Protein AF-A0A1Y1JZQ1-F1 (afdb_monomer)

Mean predicted aligned error: 7.23 Å

Secondary structure (DSSP, 8-state):
-HHHHHHH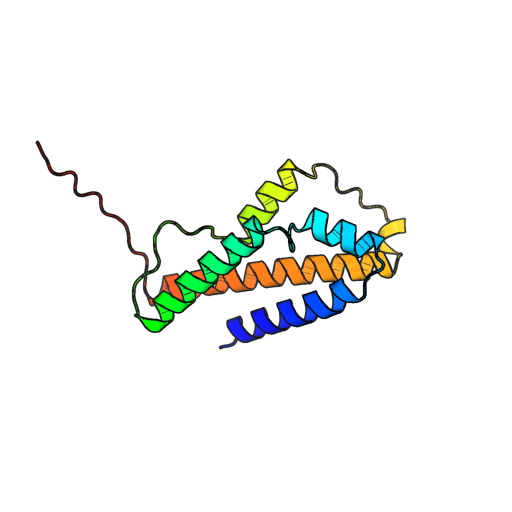HHHHHHHHHHHTS-HHHHHHHHHHH-TT-HHHHHHHHHHHHHHHHHHHH-PPEES--S--HHHHHHHHHHHH-S-----HHHHH-HHHHHHHHHHHHHHHHHHHHHHHHHHHHHHH-EE---------

Nearest PDB structures (foldseek):
  5i4e-assembly1_A  TM=2.694E-01  e=3.795E+00  Homo sapiens
  5jdn-assembly1_A  TM=2.568E-01  e=7.529E+00  Methanocaldococcus jannaschii DSM 2661

Foldseek 3Di:
DVLVVQLVVLVVLLCVLLVPFDPVLVVVLCVQQVPVPPVLVVLLVQLVVQLVVCVVPLAAGEPDHSPLSLVVSVVVNCVPPVDPPDDPVLCPDPSSVSSVSSVVSSSSNSVSSRVSSVVSCVRSNYDDPPPPPPDD

Structure (mmCIF, N/CA/C/O backbone):
data_AF-A0A1Y1JZQ1-F1
#
_entry.id   AF-A0A1Y1JZQ1-F1
#
loop_
_atom_site.group_PDB
_atom_site.id
_atom_site.type_symbol
_atom_site.label_atom_id
_atom_site.label_alt_id
_atom_site.label_comp_id
_atom_site.label_asym_id
_atom_site.label_entity_id
_atom_site.label_seq_id
_atom_site.pdbx_PDB_ins_code
_atom_site.Cartn_x
_atom_site.Cartn_y
_atom_site.Cartn_z
_atom_site.occupancy
_atom_site.B_iso_or_equiv
_atom_site.auth_seq_id
_atom_site.auth_comp_id
_atom_site.auth_asym_id
_atom_site.auth_atom_id
_atom_site.pdbx_PDB_model_num
ATOM 1 N N . GLN A 1 1 ? -2.228 -10.388 14.751 1.00 60.91 1 GLN A N 1
ATOM 2 C CA . GLN A 1 1 ? -0.826 -10.789 14.476 1.00 60.91 1 GLN A CA 1
ATOM 3 C C . GLN A 1 1 ? -0.567 -11.111 12.999 1.00 60.91 1 GLN A C 1
ATOM 5 O O . GLN A 1 1 ? 0.361 -10.539 12.444 1.00 60.91 1 GLN A O 1
ATOM 10 N N . LYS A 1 2 ? -1.382 -11.954 12.335 1.00 82.50 2 LYS A N 1
ATOM 11 C CA . LYS A 1 2 ? -1.181 -12.333 10.916 1.00 82.50 2 LYS A CA 1
ATOM 12 C C . LYS A 1 2 ? -1.133 -11.143 9.934 1.00 82.50 2 LYS A C 1
ATOM 14 O O . LYS A 1 2 ? -0.283 -11.142 9.055 1.00 82.50 2 LYS A O 1
ATOM 19 N N . LEU A 1 3 ? -1.975 -10.120 10.120 1.00 82.38 3 LEU A N 1
ATOM 20 C CA . LEU A 1 3 ? -2.018 -8.938 9.238 1.00 82.38 3 LEU A CA 1
ATOM 21 C C . LEU A 1 3 ? -0.771 -8.051 9.349 1.00 82.38 3 LEU A C 1
ATOM 23 O O . LEU A 1 3 ? -0.198 -7.685 8.332 1.00 82.38 3 LEU A O 1
ATOM 27 N N . CYS A 1 4 ? -0.289 -7.770 10.564 1.00 83.75 4 CYS A N 1
ATOM 28 C CA . CYS A 1 4 ? 0.951 -7.011 10.762 1.00 83.75 4 CYS A CA 1
ATOM 29 C C . CYS A 1 4 ? 2.160 -7.726 10.144 1.00 83.75 4 CYS A C 1
ATOM 31 O O . CYS A 1 4 ? 3.008 -7.086 9.532 1.00 83.75 4 CYS A O 1
ATOM 33 N N . LEU A 1 5 ? 2.222 -9.057 10.267 1.00 87.81 5 LEU A N 1
ATOM 34 C CA . LEU A 1 5 ? 3.271 -9.848 9.628 1.00 87.81 5 LEU A CA 1
ATOM 35 C C . LEU A 1 5 ? 3.173 -9.772 8.098 1.00 87.81 5 LEU A C 1
ATOM 37 O O . LEU A 1 5 ? 4.182 -9.536 7.444 1.00 87.81 5 LEU A O 1
ATOM 41 N N . ALA A 1 6 ? 1.970 -9.915 7.536 1.00 85.69 6 ALA A N 1
ATOM 42 C CA . ALA A 1 6 ? 1.745 -9.806 6.095 1.00 85.69 6 ALA A CA 1
ATOM 43 C C . ALA A 1 6 ? 2.094 -8.410 5.550 1.00 85.69 6 ALA A C 1
ATOM 45 O O . ALA A 1 6 ? 2.681 -8.297 4.473 1.00 85.69 6 ALA A O 1
ATOM 46 N N . MET A 1 7 ? 1.778 -7.355 6.304 1.00 88.62 7 MET A N 1
ATOM 47 C CA . MET A 1 7 ? 2.153 -5.977 5.993 1.00 88.62 7 MET A CA 1
ATOM 48 C C . MET A 1 7 ? 3.678 -5.818 5.971 1.00 88.62 7 MET 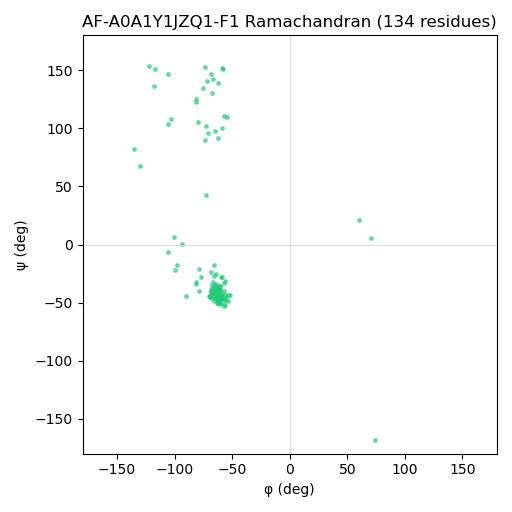A C 1
ATOM 50 O O . MET A 1 7 ? 4.225 -5.349 4.975 1.00 88.62 7 MET A O 1
ATOM 54 N N . ASN A 1 8 ? 4.368 -6.283 7.017 1.00 90.06 8 ASN A N 1
ATOM 55 C CA . ASN A 1 8 ? 5.827 -6.204 7.111 1.00 90.06 8 ASN A CA 1
ATOM 56 C C . ASN A 1 8 ? 6.518 -7.000 5.996 1.00 90.06 8 ASN A C 1
ATOM 58 O O . ASN A 1 8 ? 7.429 -6.483 5.363 1.00 90.06 8 ASN A O 1
ATOM 62 N N . GLN A 1 9 ? 6.048 -8.214 5.699 1.00 90.31 9 GLN A N 1
ATOM 63 C CA . GLN A 1 9 ? 6.568 -9.030 4.596 1.00 90.31 9 GLN A CA 1
ATOM 64 C C . GLN A 1 9 ? 6.337 -8.372 3.231 1.00 90.31 9 GLN A C 1
ATOM 66 O O . GLN A 1 9 ? 7.177 -8.469 2.338 1.00 90.31 9 GLN A O 1
ATOM 71 N N . SER A 1 10 ? 5.197 -7.698 3.052 1.00 88.62 10 SER A N 1
ATOM 72 C CA . SER A 1 10 ? 4.903 -6.975 1.810 1.00 88.62 10 SER A CA 1
ATOM 73 C C . SER A 1 10 ? 5.812 -5.757 1.649 1.00 88.62 10 SER A C 1
ATOM 75 O O . SER A 1 10 ? 6.291 -5.518 0.545 1.00 88.62 10 SER A O 1
ATOM 77 N N . LEU A 1 11 ? 6.102 -5.035 2.738 1.00 88.19 11 LEU A N 1
ATOM 78 C CA . LEU A 1 11 ? 7.070 -3.934 2.750 1.00 88.19 11 LEU A CA 1
ATOM 79 C C . LEU A 1 11 ? 8.500 -4.408 2.500 1.00 88.19 11 LEU A C 1
ATOM 81 O O . LEU A 1 11 ? 9.198 -3.813 1.689 1.00 88.19 11 LEU A O 1
ATOM 85 N N . GLU A 1 12 ? 8.934 -5.479 3.162 1.00 92.44 12 GLU A N 1
ATOM 86 C CA . GLU A 1 12 ? 10.261 -6.067 2.962 1.00 92.44 12 GLU A CA 1
ATOM 87 C C . GLU A 1 12 ? 10.462 -6.455 1.496 1.00 92.44 12 GLU A C 1
ATOM 89 O O . GLU A 1 12 ? 11.393 -5.983 0.844 1.00 92.44 12 GLU A O 1
ATOM 94 N N . ARG A 1 13 ? 9.521 -7.230 0.942 1.00 90.81 13 ARG A N 1
ATOM 95 C CA . ARG A 1 13 ? 9.546 -7.622 -0.469 1.00 90.81 13 ARG A CA 1
ATOM 96 C C . ARG A 1 13 ? 9.498 -6.416 -1.401 1.00 90.81 13 ARG A C 1
ATOM 98 O O . ARG A 1 13 ? 10.142 -6.428 -2.447 1.00 90.81 13 ARG A O 1
ATOM 105 N N . LEU A 1 14 ? 8.721 -5.392 -1.056 1.00 90.75 14 LEU A N 1
ATOM 106 C CA . LEU A 1 14 ? 8.665 -4.164 -1.833 1.00 90.75 14 LEU A CA 1
ATOM 107 C C . LEU A 1 14 ? 10.035 -3.480 -1.874 1.00 90.75 14 LEU A C 1
ATOM 109 O O . LEU A 1 14 ? 10.495 -3.143 -2.962 1.00 90.75 14 LEU A O 1
ATOM 113 N N . MET A 1 15 ? 10.685 -3.293 -0.726 1.00 89.50 15 MET A N 1
ATOM 114 C CA . MET A 1 15 ? 11.999 -2.647 -0.639 1.00 89.50 15 MET A CA 1
ATOM 115 C C . MET A 1 15 ? 13.068 -3.434 -1.404 1.00 89.50 15 MET A C 1
ATOM 117 O O . MET A 1 15 ? 13.807 -2.846 -2.191 1.00 89.50 15 MET A O 1
ATOM 121 N N . ASP A 1 16 ? 13.096 -4.757 -1.242 1.00 92.00 16 ASP A N 1
ATOM 122 C CA . ASP A 1 16 ? 14.051 -5.638 -1.921 1.00 92.00 16 ASP A CA 1
ATOM 123 C C . ASP A 1 16 ? 13.880 -5.610 -3.450 1.00 92.00 16 ASP A C 1
ATOM 125 O O . ASP A 1 16 ? 14.819 -5.353 -4.215 1.00 92.00 16 ASP A O 1
ATOM 129 N N . VAL A 1 17 ? 12.646 -5.794 -3.929 1.00 90.19 17 VAL A N 1
ATOM 130 C CA . VAL A 1 17 ? 12.380 -5.834 -5.370 1.00 90.19 17 VAL A CA 1
ATOM 131 C C . VAL A 1 17 ? 12.547 -4.451 -5.994 1.00 90.19 17 VAL A C 1
ATOM 133 O O . VAL A 1 17 ? 13.177 -4.358 -7.040 1.00 90.19 17 VAL A O 1
ATOM 136 N N . SER A 1 18 ? 12.028 -3.382 -5.381 1.00 89.06 18 SER A N 1
ATOM 137 C CA . SER A 1 18 ? 12.127 -2.024 -5.941 1.00 89.06 18 SER A CA 1
ATOM 138 C C . SER A 1 18 ? 13.563 -1.494 -5.958 1.00 89.06 18 SER A C 1
ATOM 140 O O . SER A 1 18 ? 13.979 -0.934 -6.971 1.00 89.06 18 SER A O 1
ATOM 142 N N . GLY A 1 19 ? 14.349 -1.731 -4.903 1.00 90.25 19 GLY A N 1
ATOM 143 C CA . GLY A 1 19 ? 15.745 -1.290 -4.822 1.00 90.25 19 GLY A CA 1
ATOM 144 C C . GLY A 1 19 ? 16.676 -2.012 -5.799 1.00 90.25 19 GLY A C 1
ATOM 145 O O . GLY A 1 19 ? 17.705 -1.470 -6.196 1.00 90.25 19 GLY A O 1
ATOM 146 N N . SER A 1 20 ? 16.299 -3.214 -6.235 1.00 91.50 20 SER A N 1
ATOM 147 C CA . SER A 1 20 ? 17.082 -4.028 -7.166 1.00 91.50 20 SER A CA 1
ATOM 148 C C . SER A 1 20 ? 16.696 -3.838 -8.644 1.00 91.50 20 SER A C 1
ATOM 150 O O . SER A 1 20 ? 17.280 -4.495 -9.514 1.00 91.50 20 SER A O 1
ATOM 152 N N . LEU A 1 21 ? 15.722 -2.968 -8.952 1.00 91.62 21 LEU A N 1
ATOM 153 C CA . LEU A 1 21 ? 15.329 -2.637 -10.327 1.00 91.62 21 LEU A CA 1
ATOM 154 C C . LEU A 1 21 ? 16.369 -1.744 -11.023 1.00 91.62 21 LEU A C 1
ATOM 156 O O . LEU A 1 21 ? 17.022 -0.936 -10.364 1.00 91.62 21 LEU A O 1
ATOM 160 N N . PRO A 1 22 ? 16.479 -1.796 -12.362 1.00 92.56 22 PRO A N 1
ATOM 161 C CA . PRO A 1 22 ? 17.187 -0.771 -13.124 1.00 92.56 22 PRO A CA 1
ATOM 162 C C . PRO A 1 22 ? 16.598 0.626 -12.886 1.00 92.56 22 PRO A C 1
ATOM 164 O O . PRO A 1 22 ? 15.392 0.763 -12.669 1.00 92.56 22 PRO A O 1
ATOM 167 N N . LYS A 1 23 ? 17.434 1.667 -12.992 1.00 92.06 23 LYS A N 1
ATOM 168 C CA . LYS A 1 23 ? 17.069 3.059 -12.670 1.00 92.06 23 LYS A CA 1
ATOM 169 C C . LYS A 1 23 ? 15.791 3.536 -13.369 1.00 92.06 23 LYS A C 1
ATOM 171 O O . LYS A 1 23 ? 14.921 4.094 -12.714 1.00 92.06 23 LYS A O 1
ATOM 176 N N . GLU A 1 24 ? 15.629 3.222 -14.653 1.00 90.62 24 GLU A N 1
ATOM 177 C CA . GLU A 1 24 ? 14.419 3.549 -15.420 1.00 90.62 24 GLU A CA 1
ATOM 178 C C . GLU A 1 24 ? 13.142 2.984 -14.772 1.00 90.62 24 GLU A C 1
ATOM 180 O O . GLU A 1 24 ? 12.135 3.680 -14.643 1.00 90.62 24 GLU A O 1
ATOM 185 N N . TYR A 1 25 ? 13.186 1.734 -14.305 1.00 89.75 25 TYR A N 1
ATOM 186 C CA . TYR A 1 25 ? 12.052 1.093 -13.646 1.00 89.75 25 TYR A CA 1
ATOM 187 C C . TYR A 1 25 ? 11.858 1.563 -12.204 1.00 89.75 25 TYR A C 1
ATOM 189 O O . TYR A 1 25 ? 10.719 1.571 -11.745 1.00 89.75 25 TYR A O 1
ATOM 197 N N . GLN A 1 26 ? 12.917 1.987 -11.508 1.00 91.00 26 GLN A N 1
ATOM 198 C CA . GLN A 1 26 ? 12.794 2.652 -10.206 1.00 91.00 26 GLN A CA 1
ATOM 199 C C . GLN A 1 26 ? 12.090 4.004 -10.344 1.00 91.00 26 GLN A C 1
ATOM 201 O O . GLN A 1 26 ? 11.128 4.268 -9.628 1.00 91.00 26 GLN A O 1
ATOM 206 N N . ASP A 1 27 ? 12.515 4.832 -11.300 1.00 90.44 27 ASP A N 1
ATOM 207 C CA . ASP A 1 27 ? 11.923 6.151 -11.540 1.00 90.44 27 ASP A CA 1
ATOM 208 C C . ASP A 1 27 ? 10.473 6.006 -12.002 1.00 90.44 27 ASP A C 1
ATOM 210 O O . ASP A 1 27 ? 9.570 6.666 -11.483 1.00 90.44 27 ASP A O 1
ATOM 214 N N . ARG A 1 28 ? 10.217 5.054 -12.909 1.00 88.69 28 ARG A N 1
ATOM 215 C CA . ARG A 1 28 ? 8.855 4.689 -13.295 1.00 88.69 28 ARG A CA 1
ATOM 216 C C . ARG A 1 28 ? 8.050 4.212 -12.092 1.00 88.69 28 ARG A C 1
ATOM 218 O O . ARG A 1 28 ? 6.909 4.621 -11.960 1.00 88.69 28 ARG A O 1
ATOM 225 N N . PHE A 1 29 ? 8.597 3.363 -11.223 1.00 89.50 29 PHE A N 1
ATOM 226 C CA . PHE A 1 29 ? 7.895 2.865 -10.037 1.00 89.50 29 PHE A CA 1
ATOM 227 C C . PHE A 1 29 ? 7.516 4.003 -9.089 1.00 89.50 29 PHE A C 1
ATOM 229 O O . PHE A 1 29 ? 6.348 4.105 -8.716 1.00 89.50 29 PHE A O 1
ATOM 236 N N . SER A 1 30 ? 8.456 4.890 -8.770 1.00 88.94 30 SER A N 1
ATOM 237 C CA . SER A 1 30 ? 8.225 6.067 -7.928 1.00 88.94 30 SER A CA 1
ATOM 238 C C . SER A 1 30 ? 7.154 6.984 -8.512 1.00 88.94 30 SER A C 1
ATOM 240 O O . SER A 1 30 ? 6.216 7.353 -7.808 1.00 88.94 30 SER A O 1
ATOM 242 N N . ASN A 1 31 ? 7.225 7.270 -9.815 1.00 87.50 31 ASN A N 1
ATOM 243 C CA . ASN A 1 31 ? 6.231 8.090 -10.510 1.00 87.50 31 ASN A CA 1
ATOM 244 C C . ASN A 1 31 ? 4.850 7.435 -10.546 1.00 87.50 31 ASN A C 1
ATOM 246 O O . ASN A 1 31 ? 3.842 8.131 -10.498 1.00 87.50 31 ASN A O 1
ATOM 250 N N . VAL A 1 32 ? 4.809 6.105 -10.649 1.00 87.25 32 VAL A N 1
ATOM 251 C CA . VAL A 1 32 ? 3.571 5.340 -10.788 1.00 87.25 32 VAL A CA 1
ATOM 252 C C . VAL A 1 32 ? 2.869 5.101 -9.464 1.00 87.25 32 VAL A C 1
ATOM 254 O O . VAL A 1 32 ? 1.653 4.994 -9.422 1.00 87.25 32 VAL A O 1
ATOM 257 N N . THR A 1 33 ? 3.625 4.973 -8.385 1.00 86.19 33 THR A N 1
ATOM 258 C CA . THR A 1 33 ? 3.071 4.656 -7.068 1.00 86.19 33 THR A CA 1
ATOM 259 C C . THR A 1 33 ? 2.915 5.880 -6.183 1.00 86.19 33 THR A C 1
ATOM 261 O O . THR A 1 33 ? 2.149 5.832 -5.228 1.00 86.19 33 THR A O 1
ATOM 264 N N . GLY A 1 34 ? 3.660 6.955 -6.459 1.00 84.62 34 GLY A N 1
ATOM 265 C CA . GLY A 1 34 ? 3.838 8.033 -5.492 1.00 84.62 34 GLY A CA 1
ATOM 266 C C . GLY A 1 34 ? 4.499 7.535 -4.204 1.00 84.62 34 GLY A C 1
ATOM 267 O O . GLY A 1 34 ? 4.356 8.163 -3.169 1.00 84.62 34 GLY A O 1
ATOM 268 N N . PHE A 1 35 ? 5.201 6.394 -4.224 1.00 81.94 35 PHE A N 1
ATOM 269 C CA . PHE A 1 35 ? 5.740 5.767 -3.010 1.00 81.94 35 PHE A CA 1
ATOM 270 C C . PHE A 1 35 ? 6.715 6.667 -2.236 1.00 81.94 35 PHE A C 1
ATOM 272 O O . PHE A 1 35 ? 6.837 6.544 -1.022 1.00 81.94 35 PHE A O 1
ATOM 279 N N . VAL A 1 36 ? 7.391 7.573 -2.943 1.00 84.44 36 VAL A N 1
ATOM 280 C CA . VAL A 1 36 ? 8.315 8.570 -2.381 1.00 84.44 36 VAL A CA 1
ATOM 281 C C . VAL A 1 36 ? 7.683 9.962 -2.250 1.00 84.44 36 VAL A C 1
ATOM 283 O O . VAL A 1 36 ? 8.387 10.922 -1.964 1.00 84.44 36 VAL A O 1
ATOM 286 N N . ASP A 1 37 ? 6.380 10.088 -2.509 1.00 88.75 37 ASP A N 1
ATOM 287 C CA . ASP A 1 37 ? 5.628 11.332 -2.354 1.00 88.75 37 ASP A CA 1
ATOM 288 C C . ASP A 1 37 ? 5.244 11.514 -0.878 1.00 88.75 37 ASP A C 1
ATOM 290 O O . ASP A 1 37 ? 4.570 10.665 -0.286 1.00 88.75 37 ASP A O 1
ATOM 294 N N . ASP A 1 38 ? 5.663 12.634 -0.287 1.00 89.69 38 ASP A N 1
ATOM 295 C CA . ASP A 1 38 ? 5.420 12.958 1.122 1.00 89.69 38 ASP A CA 1
ATOM 296 C C . ASP A 1 38 ? 3.929 12.947 1.488 1.00 89.69 38 ASP A C 1
ATOM 298 O O . ASP A 1 38 ? 3.573 12.592 2.614 1.00 89.69 38 ASP A O 1
ATOM 302 N N . HIS A 1 39 ? 3.038 13.292 0.552 1.00 88.12 39 HIS A N 1
ATOM 303 C CA . HIS A 1 39 ? 1.598 13.262 0.788 1.00 88.12 39 HIS A CA 1
ATOM 304 C C . HIS A 1 39 ? 1.085 11.825 0.930 1.00 88.12 39 HIS A C 1
ATOM 306 O O . HIS A 1 39 ? 0.359 11.518 1.875 1.00 88.12 39 HIS A O 1
ATOM 312 N N . VAL A 1 40 ? 1.526 10.925 0.045 1.00 88.75 40 VAL A N 1
ATOM 313 C CA . VAL A 1 40 ? 1.159 9.499 0.085 1.00 88.75 40 VAL A CA 1
ATOM 314 C C . VAL A 1 40 ? 1.715 8.841 1.346 1.00 88.75 40 VAL A C 1
ATOM 316 O O . VAL A 1 40 ? 1.008 8.091 2.022 1.00 88.75 40 VAL A O 1
ATOM 319 N N . ILE A 1 41 ? 2.964 9.149 1.703 1.00 90.62 41 ILE A N 1
ATOM 320 C CA . ILE A 1 41 ? 3.577 8.684 2.953 1.00 90.62 41 ILE A CA 1
ATOM 321 C C . ILE A 1 41 ? 2.770 9.196 4.154 1.00 90.62 41 ILE A C 1
ATOM 323 O O . ILE A 1 41 ? 2.473 8.426 5.071 1.00 90.62 41 ILE A O 1
ATOM 327 N N . GLY A 1 42 ? 2.380 10.473 4.134 1.00 91.69 42 GLY A N 1
ATOM 328 C CA . GLY A 1 42 ? 1.558 11.106 5.161 1.00 91.69 42 GLY A CA 1
ATOM 329 C C . GLY A 1 42 ? 0.220 10.400 5.373 1.00 91.69 42 GLY A C 1
ATOM 330 O O . GLY A 1 42 ? -0.123 10.093 6.515 1.00 91.69 42 GLY A O 1
ATOM 331 N N . ASP A 1 43 ? -0.494 10.068 4.298 1.00 91.94 43 ASP A N 1
ATOM 332 C CA . ASP A 1 43 ? -1.774 9.355 4.364 1.00 91.94 43 ASP A CA 1
ATOM 333 C C . ASP A 1 43 ? -1.623 7.960 4.984 1.00 91.94 43 ASP A C 1
ATOM 335 O O . ASP A 1 43 ? -2.347 7.607 5.921 1.00 91.94 43 ASP A O 1
ATOM 339 N N . VAL A 1 44 ? -0.640 7.178 4.526 1.00 92.56 44 VAL A N 1
ATOM 340 C CA . VAL A 1 44 ? -0.351 5.842 5.077 1.00 92.56 44 VAL A CA 1
ATOM 341 C C . VAL A 1 44 ? -0.015 5.938 6.569 1.00 92.56 44 VAL A C 1
ATOM 343 O O . VAL A 1 44 ? -0.554 5.185 7.387 1.00 92.56 44 VAL A O 1
ATOM 346 N N . MET A 1 45 ? 0.851 6.880 6.946 1.00 93.06 45 MET A N 1
ATOM 347 C CA . MET A 1 45 ? 1.264 7.078 8.336 1.00 93.06 45 MET A CA 1
ATOM 348 C C . MET A 1 45 ? 0.125 7.584 9.219 1.00 93.06 45 MET A C 1
ATOM 350 O O . MET A 1 45 ? 0.036 7.172 10.378 1.00 93.06 45 MET A O 1
ATOM 354 N N . ALA A 1 46 ? -0.772 8.419 8.692 1.00 93.94 46 ALA A N 1
ATOM 355 C CA . ALA A 1 46 ? -1.965 8.862 9.401 1.00 93.94 46 ALA A CA 1
ATOM 356 C C . ALA A 1 46 ? -2.879 7.673 9.729 1.00 93.94 46 ALA A C 1
ATOM 358 O O . ALA A 1 46 ? -3.277 7.511 10.884 1.00 93.94 46 ALA A O 1
ATOM 359 N N . VAL A 1 47 ? -3.142 6.790 8.756 1.00 93.56 47 VAL A N 1
ATOM 360 C CA . VAL A 1 47 ? -3.940 5.574 8.984 1.00 93.56 47 VAL A CA 1
ATOM 361 C C . VAL A 1 47 ? -3.286 4.681 10.039 1.00 93.56 47 VAL A C 1
ATOM 363 O O . VAL A 1 47 ? -3.936 4.307 11.016 1.00 93.56 47 VAL A O 1
ATOM 366 N N . LEU A 1 48 ? -1.992 4.380 9.895 1.00 92.75 48 LEU A N 1
ATOM 367 C CA . LEU A 1 48 ? -1.260 3.543 10.854 1.00 92.75 48 LEU A CA 1
ATOM 368 C C . LEU A 1 48 ? -1.202 4.165 12.256 1.00 92.75 48 LEU A C 1
ATOM 370 O O . LEU A 1 48 ? -1.307 3.452 13.257 1.00 92.75 48 LEU A O 1
ATOM 374 N N . GLY A 1 49 ? -1.058 5.488 12.345 1.00 92.88 49 GLY A N 1
ATOM 375 C CA . GLY A 1 49 ? -1.049 6.232 13.600 1.00 92.88 49 GLY A CA 1
ATOM 376 C C . GLY A 1 49 ? -2.381 6.134 14.339 1.00 92.88 49 GLY A C 1
ATOM 377 O O . GLY A 1 49 ? -2.397 5.835 15.536 1.00 92.88 49 GLY A O 1
ATOM 378 N N . VAL A 1 50 ? -3.494 6.312 13.624 1.00 91.44 50 VAL A N 1
ATOM 379 C CA . VAL A 1 50 ? -4.837 6.178 14.203 1.00 91.44 50 VAL A CA 1
ATOM 380 C C . VAL A 1 50 ? -5.119 4.734 14.613 1.00 91.44 50 VAL A C 1
ATOM 382 O O . VAL A 1 50 ? -5.553 4.491 15.736 1.00 91.44 50 VAL A O 1
ATOM 385 N N . VAL A 1 51 ? -4.780 3.766 13.759 1.00 90.44 51 VAL A N 1
ATOM 386 C CA . VAL A 1 51 ? -4.858 2.331 14.070 1.00 90.44 51 VAL A CA 1
ATOM 387 C C . VAL A 1 51 ? -4.104 2.001 15.359 1.00 90.44 51 VAL A C 1
ATOM 389 O O . VAL A 1 51 ? -4.646 1.355 16.258 1.00 90.44 51 VAL A O 1
ATOM 392 N N . ARG A 1 52 ? -2.861 2.474 15.487 1.00 91.12 52 ARG A N 1
ATOM 393 C CA . ARG A 1 52 ? -2.048 2.281 16.692 1.00 91.12 52 ARG A CA 1
ATOM 394 C C . ARG A 1 52 ? -2.707 2.902 17.921 1.00 91.12 52 ARG A C 1
ATOM 396 O O . ARG A 1 52 ? -2.678 2.289 18.988 1.00 91.12 52 ARG A O 1
ATOM 403 N N . LEU A 1 53 ? -3.254 4.111 17.794 1.00 89.44 53 LEU A N 1
ATOM 404 C CA . LEU A 1 53 ? -3.920 4.796 18.896 1.00 89.44 53 LEU A CA 1
ATOM 405 C C . LEU A 1 53 ? -5.143 4.007 19.371 1.00 89.44 53 LEU A C 1
ATOM 407 O O . LEU A 1 53 ? -5.215 3.710 20.559 1.00 89.44 53 LEU A O 1
ATOM 411 N N . SER A 1 54 ? -6.029 3.597 18.461 1.00 89.12 54 SER A N 1
ATOM 412 C CA . SER A 1 54 ? -7.216 2.795 18.784 1.00 89.12 54 SER A CA 1
ATOM 413 C C . SER A 1 54 ? -6.864 1.454 19.421 1.00 89.12 54 SER A C 1
ATOM 415 O O . SER A 1 54 ? -7.495 1.060 20.396 1.00 89.12 54 SER A O 1
ATOM 417 N N . LEU A 1 55 ? -5.811 0.777 18.951 1.00 87.94 55 LEU A N 1
ATOM 418 C CA . LEU A 1 55 ? -5.325 -0.450 19.595 1.00 87.94 55 LEU A CA 1
ATOM 419 C C . LEU A 1 55 ? -4.804 -0.207 21.017 1.00 87.94 55 LEU A C 1
ATOM 421 O O . LEU A 1 55 ? -4.933 -1.079 21.873 1.00 87.94 55 LEU A O 1
ATOM 425 N N . LYS A 1 56 ? -4.195 0.955 21.274 1.00 90.38 56 LYS A N 1
ATOM 426 C CA . LYS A 1 56 ? -3.639 1.299 22.588 1.00 90.38 56 LYS A CA 1
ATOM 427 C C . LYS A 1 56 ? -4.714 1.753 23.578 1.00 90.38 56 LYS A C 1
ATOM 429 O O . LYS A 1 56 ? -4.604 1.441 24.759 1.00 90.38 56 LYS A O 1
ATOM 434 N N . SER A 1 57 ? -5.692 2.534 23.126 1.00 89.62 57 SER A N 1
ATOM 435 C CA . SER A 1 57 ? -6.705 3.155 23.988 1.00 89.62 57 SER A CA 1
ATOM 436 C C . SER A 1 57 ? -8.028 2.393 24.041 1.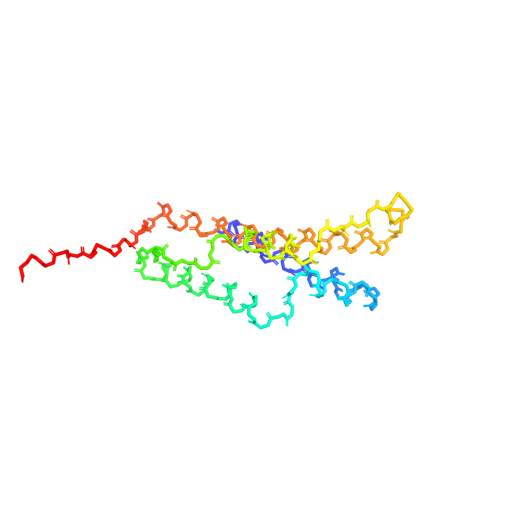00 89.62 57 SER A C 1
ATOM 438 O O . SER A 1 57 ? -8.830 2.657 24.930 1.00 89.62 57 SER A O 1
ATOM 440 N N . GLY A 1 58 ? -8.285 1.495 23.087 1.00 86.50 58 GLY A N 1
ATOM 441 C CA . GLY A 1 58 ? -9.601 0.889 22.883 1.00 86.50 58 GLY A CA 1
ATOM 442 C C . GLY A 1 58 ? -10.643 1.860 22.315 1.00 86.50 58 GLY A C 1
ATOM 443 O O . GLY A 1 58 ? -11.809 1.495 22.207 1.00 86.50 58 GLY A O 1
ATOM 444 N N . ALA A 1 59 ? -10.250 3.089 21.962 1.00 86.38 59 ALA A N 1
ATOM 445 C CA . ALA A 1 59 ? -11.162 4.079 21.406 1.00 86.38 59 ALA A CA 1
ATOM 446 C C . ALA A 1 59 ? -11.567 3.704 19.976 1.00 86.38 59 ALA A C 1
ATOM 448 O O . ALA A 1 59 ? -10.729 3.266 19.178 1.00 86.38 59 ALA A O 1
ATOM 449 N N . SER A 1 60 ? -12.838 3.931 19.647 1.00 86.88 60 SER A N 1
ATOM 450 C CA . SER A 1 60 ? -13.373 3.692 18.309 1.00 86.88 60 SER A CA 1
ATOM 451 C C . SER A 1 60 ? -12.634 4.510 17.255 1.00 86.88 60 SER A C 1
ATOM 453 O O . SER A 1 60 ? -12.096 5.586 17.535 1.00 86.88 60 SER A O 1
ATOM 455 N N . LEU A 1 61 ? -12.594 3.991 16.028 1.00 86.88 61 LEU A N 1
ATOM 456 C CA . LEU A 1 61 ? -11.943 4.699 14.932 1.00 86.88 61 LEU A CA 1
ATOM 457 C C . LEU A 1 61 ? -12.739 5.960 14.561 1.00 86.88 61 LEU A C 1
ATOM 459 O O . LEU A 1 61 ? -13.971 5.956 14.648 1.00 86.88 61 LEU A O 1
ATOM 463 N N . PRO A 1 62 ? -12.067 7.043 14.136 1.00 82.88 62 PRO A N 1
ATOM 464 C CA . PRO A 1 62 ? -12.753 8.215 13.622 1.00 82.88 62 PRO A CA 1
ATOM 465 C C . PRO A 1 62 ? -13.463 7.875 12.308 1.00 82.88 62 PRO A C 1
ATOM 467 O O . PRO A 1 62 ? -12.917 7.172 11.461 1.00 82.88 62 PRO A O 1
ATOM 470 N N . GLU A 1 63 ? -14.653 8.442 12.115 1.00 77.44 63 GLU A N 1
ATOM 471 C CA . GLU A 1 63 ? -15.454 8.265 10.896 1.00 77.44 63 GLU A CA 1
ATOM 472 C C . GLU A 1 63 ? -14.707 8.682 9.616 1.00 77.44 63 GLU A C 1
ATOM 474 O O . GLU A 1 63 ? -14.888 8.097 8.549 1.00 77.44 63 GLU A O 1
ATOM 479 N N . ARG A 1 64 ? -13.847 9.704 9.712 1.00 80.12 64 ARG A N 1
ATOM 480 C CA . ARG A 1 64 ? -13.056 10.215 8.589 1.00 80.12 64 ARG A CA 1
ATOM 481 C C . ARG A 1 64 ? -11.603 9.788 8.717 1.00 80.12 64 ARG A C 1
ATOM 483 O O . ARG A 1 64 ? -10.834 10.382 9.468 1.00 80.12 64 ARG A O 1
ATOM 490 N N . LEU A 1 65 ? -11.238 8.793 7.920 1.00 83.56 65 LEU A N 1
ATOM 491 C CA . LEU A 1 65 ? -9.864 8.364 7.688 1.00 83.56 65 LEU A CA 1
ATOM 492 C C . LEU A 1 65 ? -9.509 8.573 6.213 1.00 83.56 65 LEU A C 1
ATOM 494 O O . LEU A 1 65 ? -10.393 8.425 5.363 1.00 83.56 65 LEU A O 1
ATOM 498 N N . PRO A 1 66 ? -8.233 8.825 5.870 1.00 83.19 66 PRO A N 1
ATOM 499 C CA . PRO A 1 66 ? -7.756 8.782 4.487 1.00 83.19 66 PRO A CA 1
ATOM 500 C C . PRO A 1 66 ? -7.657 7.326 3.973 1.00 83.19 66 PRO A C 1
ATOM 502 O O . PRO A 1 66 ? -6.702 6.943 3.312 1.00 83.19 66 PRO A O 1
ATOM 505 N N . ALA A 1 67 ? -8.657 6.497 4.286 1.00 84.44 67 ALA A N 1
ATOM 506 C CA . ALA A 1 67 ? -8.767 5.088 3.931 1.00 84.44 67 ALA A CA 1
ATOM 507 C C . ALA A 1 67 ? -10.072 4.832 3.136 1.00 84.44 67 ALA A C 1
ATOM 509 O O . ALA A 1 67 ? -11.051 5.580 3.276 1.00 84.44 67 ALA A O 1
ATOM 510 N N . PRO A 1 68 ? -10.130 3.792 2.284 1.00 90.38 68 PRO A N 1
ATOM 511 C CA . PRO A 1 68 ? -9.077 2.832 1.985 1.00 90.38 68 PRO A CA 1
ATOM 512 C C . PRO A 1 68 ? -7.996 3.440 1.086 1.00 90.38 68 PRO A C 1
ATOM 514 O O . PRO A 1 68 ? -8.301 4.076 0.071 1.00 90.38 68 PRO A O 1
ATOM 517 N N . LEU A 1 69 ? -6.738 3.204 1.439 1.00 92.31 69 LEU A N 1
ATOM 518 C CA . LEU A 1 69 ? -5.557 3.667 0.720 1.00 92.31 69 LEU A CA 1
ATOM 519 C C . LEU A 1 69 ? -5.520 3.113 -0.708 1.00 92.31 69 LEU A C 1
ATOM 521 O O . LEU A 1 69 ? -5.152 3.831 -1.636 1.00 92.31 69 LEU A O 1
ATOM 525 N N . ILE A 1 70 ? -5.984 1.875 -0.920 1.00 92.25 70 ILE A N 1
ATOM 526 C CA . ILE A 1 70 ? -6.095 1.296 -2.266 1.00 92.25 70 ILE A CA 1
ATOM 527 C C . ILE A 1 70 ? -7.020 2.098 -3.166 1.00 92.25 70 ILE A C 1
ATOM 529 O O . ILE A 1 70 ? -6.705 2.329 -4.335 1.00 92.25 70 ILE A O 1
ATOM 533 N N . ARG A 1 71 ? -8.176 2.515 -2.645 1.00 91.31 71 ARG A N 1
ATOM 534 C CA . ARG A 1 71 ? -9.144 3.274 -3.440 1.00 91.31 71 ARG A CA 1
ATOM 535 C C . ARG A 1 71 ? -8.544 4.614 -3.848 1.00 91.31 71 ARG A C 1
ATOM 537 O O . ARG A 1 71 ? -8.676 5.003 -5.005 1.00 91.31 71 ARG A O 1
ATOM 544 N N . ASN A 1 72 ? -7.875 5.284 -2.913 1.00 89.88 72 ASN A N 1
ATOM 545 C CA . ASN A 1 72 ? -7.229 6.569 -3.161 1.00 89.88 72 ASN A CA 1
ATOM 546 C C . ASN A 1 72 ? -6.115 6.427 -4.208 1.00 89.88 72 ASN A C 1
ATOM 548 O O . ASN A 1 72 ? -6.074 7.206 -5.159 1.00 89.88 72 ASN A O 1
ATOM 552 N N . PHE A 1 73 ? -5.295 5.374 -4.101 1.00 90.50 73 PHE A N 1
ATOM 553 C CA . PHE A 1 73 ? -4.284 5.043 -5.102 1.00 90.50 73 PHE A CA 1
ATOM 554 C C . PHE A 1 73 ? -4.897 4.863 -6.498 1.00 90.50 73 PHE A C 1
ATOM 556 O O . PHE A 1 73 ? -4.458 5.510 -7.445 1.00 90.50 73 PHE A O 1
ATOM 563 N N . TYR A 1 74 ? -5.931 4.026 -6.641 1.00 88.56 74 TYR A N 1
ATOM 564 C CA . TYR A 1 74 ? -6.553 3.786 -7.947 1.00 88.56 74 TYR A CA 1
ATOM 565 C C . TYR A 1 74 ? -7.223 5.033 -8.525 1.00 88.56 74 TYR A C 1
ATOM 567 O O . TYR A 1 74 ? -7.141 5.244 -9.732 1.00 88.56 74 TYR A O 1
ATOM 575 N N . ALA A 1 75 ? -7.866 5.857 -7.694 1.00 89.00 75 ALA A N 1
ATOM 576 C CA . ALA A 1 75 ? -8.483 7.103 -8.140 1.00 89.00 75 ALA A CA 1
ATOM 577 C C . ALA A 1 75 ? -7.434 8.071 -8.711 1.00 89.00 75 ALA A C 1
ATOM 579 O O . ALA A 1 75 ? -7.594 8.569 -9.823 1.00 89.00 75 ALA A O 1
ATOM 580 N N . TRP A 1 76 ? -6.329 8.264 -7.989 1.00 87.00 76 TRP A N 1
ATOM 581 C CA . TRP A 1 76 ? -5.207 9.090 -8.436 1.00 87.00 76 TRP A CA 1
ATOM 582 C C . TRP A 1 76 ? -4.514 8.513 -9.679 1.00 87.00 76 TRP A C 1
ATOM 584 O O . TRP A 1 76 ? -4.214 9.236 -10.630 1.00 87.00 76 TRP A O 1
ATOM 594 N N . TRP A 1 77 ? -4.303 7.196 -9.703 1.00 85.62 77 TRP A N 1
ATOM 595 C CA . TRP A 1 77 ? -3.692 6.493 -10.829 1.00 85.62 77 TRP A CA 1
ATOM 596 C C . TRP A 1 77 ? -4.529 6.635 -12.096 1.00 85.62 77 TRP A C 1
ATOM 598 O O . TRP A 1 77 ? -3.994 6.888 -13.173 1.00 85.62 77 TRP A O 1
ATOM 608 N N . HIS A 1 78 ? -5.847 6.478 -11.973 1.00 84.56 78 HIS A N 1
ATOM 609 C CA . HIS A 1 78 ? -6.769 6.580 -13.094 1.00 84.56 78 HIS A CA 1
ATOM 610 C C . HIS A 1 78 ? -6.781 7.986 -13.703 1.00 84.56 78 HIS A C 1
ATOM 612 O O . HIS A 1 78 ? -6.792 8.111 -14.928 1.00 84.56 78 HIS A O 1
ATOM 618 N N . ASP A 1 79 ? -6.731 9.020 -12.860 1.00 84.19 79 ASP A N 1
ATOM 619 C CA . ASP A 1 79 ? -6.674 10.420 -13.289 1.00 84.19 79 ASP A CA 1
ATOM 620 C C . ASP A 1 79 ? -5.371 10.730 -14.042 1.00 84.19 79 ASP A C 1
ATOM 622 O O . ASP A 1 79 ? -5.385 11.304 -15.132 1.00 84.19 79 ASP A O 1
ATOM 626 N N . LYS A 1 80 ? -4.229 10.262 -13.520 1.00 78.88 80 LYS A N 1
ATOM 627 C CA . LYS A 1 80 ? -2.925 10.537 -14.133 1.00 78.88 80 LYS A CA 1
ATOM 628 C C . LYS A 1 80 ? -2.573 9.633 -15.311 1.00 78.88 80 LYS A C 1
ATOM 630 O O . LYS A 1 80 ? -1.812 10.060 -16.178 1.00 78.88 80 LYS A O 1
ATOM 635 N N . HIS A 1 81 ? -2.971 8.363 -15.317 1.00 72.50 81 HIS A N 1
ATOM 636 C CA . HIS A 1 81 ? -2.415 7.335 -16.212 1.00 72.50 81 HIS A CA 1
ATOM 637 C C . HIS A 1 81 ? -3.529 6.559 -16.927 1.00 72.50 81 HIS A C 1
ATOM 639 O O . HIS A 1 81 ? -3.728 5.358 -16.742 1.00 72.50 81 HIS A O 1
ATOM 645 N N . ARG A 1 82 ? -4.237 7.265 -17.816 1.00 59.47 82 ARG A N 1
ATOM 646 C CA . ARG A 1 82 ? -5.381 6.751 -18.592 1.00 59.47 82 ARG A CA 1
ATOM 647 C C . ARG A 1 82 ? -5.026 5.642 -19.599 1.00 59.47 82 ARG A C 1
ATOM 649 O O . ARG A 1 82 ? -5.905 4.908 -20.040 1.00 59.47 82 ARG A O 1
ATOM 656 N N . THR A 1 83 ? -3.748 5.497 -19.9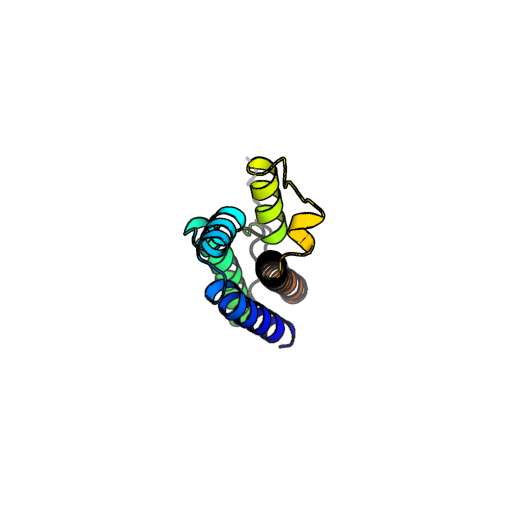49 1.00 56.56 83 THR A N 1
ATOM 657 C CA . THR A 1 83 ? -3.238 4.523 -20.931 1.00 56.56 83 THR A CA 1
ATOM 658 C C . THR A 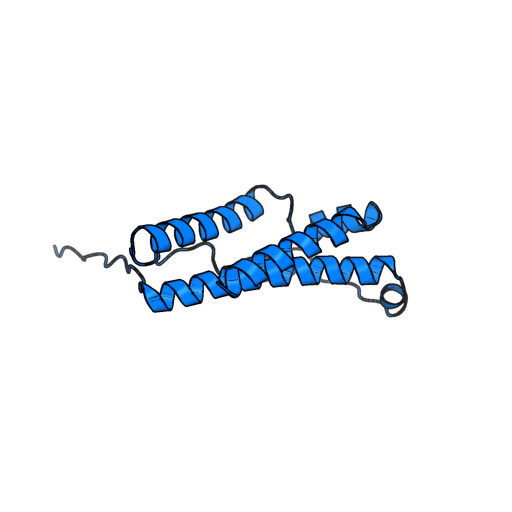1 83 ? -1.986 3.830 -20.402 1.00 56.56 83 THR A C 1
ATOM 660 O O . THR A 1 83 ? -0.860 4.187 -20.744 1.00 56.56 83 THR A O 1
ATOM 663 N N . ALA A 1 84 ? -2.166 2.804 -19.570 1.00 59.00 84 ALA A N 1
ATOM 664 C CA . ALA A 1 84 ? -1.092 1.857 -19.294 1.00 59.00 84 ALA A CA 1
ATOM 665 C C . ALA A 1 84 ? -0.872 0.996 -20.550 1.00 59.00 84 ALA A C 1
ATOM 667 O O . ALA A 1 84 ? -1.599 0.036 -20.798 1.00 59.00 84 ALA A O 1
ATOM 668 N N . MET A 1 85 ? 0.096 1.375 -21.385 1.00 53.00 85 MET A N 1
ATOM 669 C CA . MET A 1 85 ? 0.410 0.636 -22.606 1.00 53.00 85 MET A CA 1
ATOM 670 C C . MET A 1 85 ? 1.115 -0.675 -22.230 1.00 53.00 85 MET A C 1
ATOM 672 O O . MET A 1 85 ? 2.288 -0.689 -21.853 1.00 53.00 85 MET A O 1
ATOM 676 N N . LEU A 1 86 ? 0.365 -1.775 -22.273 1.00 60.06 86 LEU A N 1
ATOM 677 C CA . LEU A 1 86 ? 0.834 -3.124 -21.969 1.00 60.06 86 LEU A CA 1
ATOM 678 C C . LEU A 1 86 ? 1.029 -3.855 -23.302 1.00 60.06 86 LEU A C 1
ATOM 680 O O . LEU A 1 86 ? 0.061 -4.155 -23.996 1.00 60.06 86 LEU A O 1
ATOM 684 N N . ASN A 1 87 ? 2.283 -4.089 -23.693 1.00 66.31 87 ASN A N 1
ATOM 685 C CA . ASN A 1 87 ? 2.612 -4.857 -24.896 1.00 66.31 87 ASN A CA 1
ATOM 686 C C . ASN A 1 87 ? 3.136 -6.246 -24.505 1.00 66.31 87 ASN A C 1
ATOM 688 O O . ASN A 1 87 ? 3.825 -6.407 -23.499 1.00 66.31 87 ASN A O 1
ATOM 692 N N . THR A 1 88 ? 2.849 -7.253 -25.325 1.00 69.44 88 THR A N 1
ATOM 693 C CA . THR A 1 88 ? 3.326 -8.635 -25.148 1.00 69.44 88 THR A CA 1
ATOM 694 C C . THR A 1 88 ? 4.854 -8.742 -25.120 1.00 69.44 88 THR A C 1
ATOM 696 O O . THR A 1 88 ? 5.397 -9.618 -24.449 1.00 69.44 88 THR A O 1
ATOM 699 N N . THR A 1 89 ? 5.556 -7.825 -25.791 1.00 72.44 89 THR A N 1
ATOM 700 C CA . THR A 1 89 ? 7.021 -7.717 -25.764 1.00 72.44 89 THR A CA 1
ATOM 701 C C . THR A 1 89 ? 7.549 -7.259 -24.405 1.00 72.44 89 THR A C 1
ATOM 703 O O . THR A 1 89 ? 8.520 -7.829 -23.917 1.00 72.44 89 THR A O 1
ATOM 706 N N . LEU A 1 90 ? 6.869 -6.310 -23.749 1.00 77.94 90 LEU A N 1
ATOM 707 C CA . LEU A 1 90 ? 7.203 -5.840 -22.399 1.00 77.94 90 LEU A CA 1
ATOM 708 C C . LEU A 1 90 ? 7.043 -6.958 -21.363 1.00 77.94 90 LEU A C 1
ATOM 710 O O . LEU A 1 90 ? 7.898 -7.124 -20.506 1.00 77.94 90 LEU A O 1
ATOM 714 N N . VAL A 1 91 ? 6.003 -7.788 -21.471 1.00 78.31 91 VAL A N 1
ATOM 715 C CA . VAL A 1 91 ? 5.764 -8.890 -20.515 1.00 78.31 91 VAL A CA 1
ATOM 716 C C . VAL A 1 91 ? 6.879 -9.949 -20.537 1.00 78.31 91 VAL A C 1
ATOM 718 O O . VAL A 1 91 ? 7.094 -10.636 -19.537 1.00 78.31 91 VAL A O 1
ATOM 721 N N . ARG A 1 92 ? 7.610 -10.088 -21.650 1.00 84.56 92 ARG A N 1
ATOM 722 C CA . ARG A 1 92 ? 8.741 -11.026 -21.758 1.00 84.56 92 ARG A CA 1
ATOM 723 C C . ARG A 1 92 ? 10.022 -10.497 -21.109 1.00 84.56 92 ARG A C 1
ATOM 725 O O . ARG A 1 92 ? 10.879 -11.302 -20.747 1.00 84.56 92 ARG A O 1
ATOM 732 N N . ASP A 1 93 ? 10.136 -9.186 -20.922 1.00 87.94 93 ASP A N 1
ATOM 733 C CA . ASP A 1 93 ? 11.281 -8.561 -20.268 1.00 87.94 93 ASP A CA 1
ATOM 734 C C . ASP A 1 93 ? 11.318 -8.933 -18.771 1.00 87.94 93 ASP A C 1
ATOM 736 O O . ASP A 1 93 ? 10.3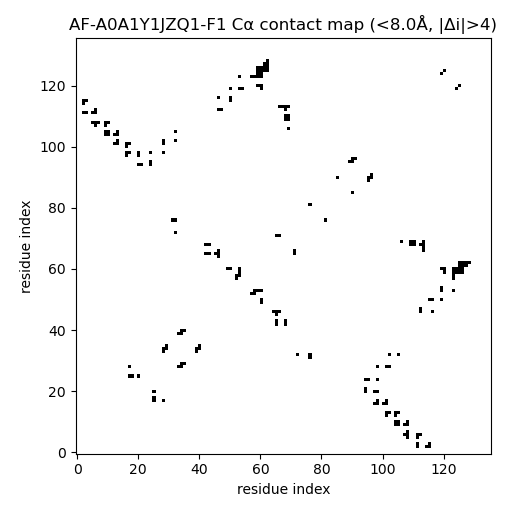17 -8.886 -18.052 1.00 87.94 93 ASP A O 1
ATOM 740 N N . GLU A 1 94 ? 12.476 -9.384 -18.289 1.00 89.38 94 GLU A N 1
ATOM 741 C CA . GLU A 1 94 ? 12.655 -9.782 -16.890 1.00 89.38 94 GLU A CA 1
ATOM 742 C C . GLU A 1 94 ? 12.566 -8.598 -15.921 1.00 89.38 94 GLU A C 1
ATOM 744 O O . GLU A 1 94 ? 11.924 -8.705 -14.873 1.00 89.38 94 GLU A O 1
ATOM 749 N N . ASN A 1 95 ? 13.143 -7.455 -16.282 1.00 89.31 95 ASN A N 1
ATOM 750 C CA . ASN A 1 95 ? 13.098 -6.247 -15.470 1.00 89.31 95 ASN A CA 1
ATOM 751 C C . ASN A 1 95 ? 11.675 -5.688 -15.406 1.00 89.31 95 ASN A C 1
ATOM 753 O O . ASN A 1 95 ? 11.235 -5.272 -14.336 1.00 89.31 95 ASN A O 1
ATOM 757 N N . TYR A 1 96 ? 10.918 -5.768 -16.504 1.00 89.00 96 TYR A N 1
ATOM 758 C CA . TYR A 1 96 ? 9.500 -5.411 -16.501 1.00 89.00 96 TYR A CA 1
ATOM 759 C C . TYR A 1 96 ? 8.674 -6.336 -15.596 1.00 89.00 96 TYR A C 1
ATOM 761 O O . TYR A 1 96 ? 7.848 -5.867 -14.814 1.00 89.00 96 TYR A O 1
ATOM 769 N N . ARG A 1 97 ? 8.925 -7.653 -15.621 1.00 90.19 97 ARG A N 1
ATOM 770 C CA . ARG A 1 97 ? 8.260 -8.597 -14.703 1.00 90.19 97 ARG A CA 1
ATOM 771 C C . ARG A 1 97 ? 8.591 -8.300 -13.241 1.00 90.19 97 ARG A C 1
ATOM 773 O O . ARG A 1 97 ? 7.687 -8.291 -12.406 1.00 90.19 97 ARG A O 1
ATOM 780 N N . ARG A 1 98 ? 9.856 -8.006 -12.924 1.00 91.75 98 ARG A N 1
ATOM 781 C CA . ARG A 1 98 ? 10.274 -7.581 -11.575 1.00 91.75 98 ARG A CA 1
ATOM 782 C C . ARG A 1 98 ? 9.604 -6.267 -11.168 1.00 91.75 98 ARG A C 1
ATOM 784 O O . ARG A 1 98 ? 9.129 -6.151 -10.043 1.00 91.75 98 ARG A O 1
ATOM 791 N N . TYR A 1 99 ? 9.465 -5.322 -12.094 1.00 90.56 99 TYR A N 1
ATOM 792 C CA . TYR A 1 99 ? 8.723 -4.082 -11.878 1.00 90.56 99 TYR A CA 1
ATOM 793 C C . TYR A 1 99 ? 7.241 -4.340 -11.551 1.00 90.56 99 TYR A C 1
ATOM 795 O O . TYR A 1 99 ? 6.714 -3.788 -10.584 1.00 90.56 99 TYR A O 1
ATOM 803 N N . CYS A 1 100 ? 6.572 -5.246 -12.271 1.00 89.94 100 CYS A N 1
ATOM 804 C CA . CYS A 1 100 ? 5.202 -5.655 -11.944 1.00 89.94 100 CYS A CA 1
ATOM 805 C C . CYS A 1 100 ? 5.098 -6.292 -10.548 1.00 89.94 100 CYS A C 1
ATOM 807 O O . CYS A 1 100 ? 4.108 -6.078 -9.843 1.00 89.94 100 CYS A O 1
ATOM 809 N N . VAL A 1 101 ? 6.114 -7.052 -10.123 1.00 92.06 101 VAL A N 1
ATOM 810 C CA . VAL A 1 101 ? 6.186 -7.609 -8.763 1.00 92.06 101 VAL A CA 1
ATOM 811 C C . VAL A 1 101 ? 6.341 -6.500 -7.718 1.00 92.06 101 VAL A C 1
ATOM 813 O O . VAL A 1 101 ? 5.697 -6.587 -6.671 1.00 92.06 101 VAL A O 1
ATOM 816 N N . ALA A 1 102 ? 7.119 -5.449 -7.994 1.00 91.94 102 ALA A N 1
ATOM 817 C CA . ALA A 1 102 ? 7.223 -4.286 -7.110 1.00 91.94 102 ALA A CA 1
ATOM 818 C C . ALA A 1 102 ? 5.862 -3.590 -6.942 1.00 91.94 102 ALA A C 1
ATOM 820 O O . ALA A 1 102 ? 5.401 -3.422 -5.814 1.00 91.94 102 ALA A O 1
ATOM 821 N N . ILE A 1 103 ? 5.156 -3.295 -8.045 1.00 91.25 103 ILE A N 1
ATOM 822 C CA . ILE A 1 103 ? 3.791 -2.728 -8.000 1.00 91.25 103 ILE A CA 1
ATOM 823 C C . ILE A 1 103 ? 2.855 -3.626 -7.198 1.00 91.25 103 ILE A C 1
ATOM 825 O O . ILE A 1 103 ? 2.147 -3.160 -6.310 1.00 91.25 103 ILE A O 1
ATOM 829 N N . SER A 1 104 ? 2.866 -4.927 -7.479 1.00 91.50 104 SER A N 1
ATOM 830 C CA . SER A 1 104 ? 1.992 -5.876 -6.788 1.00 91.50 104 SER A CA 1
ATOM 831 C C . SER A 1 104 ? 2.287 -5.927 -5.287 1.00 91.50 104 SER A C 1
ATOM 833 O O . SER A 1 104 ? 1.365 -6.046 -4.485 1.00 91.50 104 SER A O 1
ATOM 835 N N . SER A 1 105 ? 3.557 -5.816 -4.890 1.00 92.62 105 SER A N 1
ATOM 836 C CA . SER A 1 105 ? 3.965 -5.789 -3.479 1.00 92.62 105 SER A CA 1
ATOM 837 C C . SER A 1 105 ? 3.510 -4.501 -2.789 1.00 92.62 105 SER A C 1
ATOM 83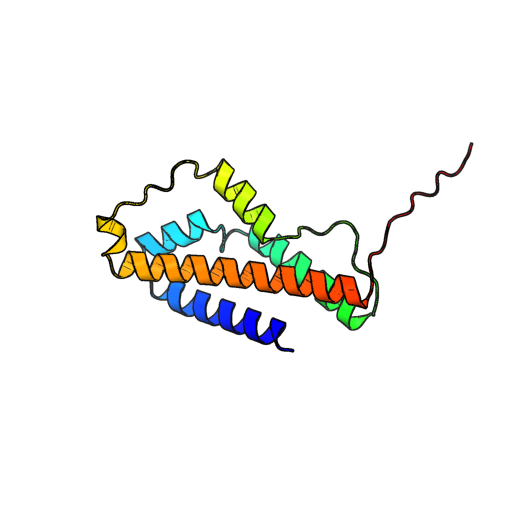9 O O . SER A 1 105 ? 2.991 -4.567 -1.677 1.00 92.62 105 SER A O 1
ATOM 841 N N . TYR A 1 106 ? 3.598 -3.357 -3.473 1.00 92.56 106 TYR A N 1
ATOM 842 C CA . TYR A 1 106 ? 3.064 -2.082 -2.987 1.00 92.56 106 TYR A CA 1
ATOM 843 C C . TYR A 1 106 ? 1.541 -2.117 -2.802 1.00 92.56 106 TYR A C 1
ATOM 845 O O . TYR A 1 106 ? 1.040 -1.788 -1.729 1.00 92.56 106 TYR A O 1
ATOM 853 N N . LEU A 1 107 ? 0.796 -2.612 -3.793 1.00 92.31 107 LEU A N 1
ATOM 854 C CA . LEU A 1 107 ? -0.659 -2.759 -3.683 1.00 92.31 107 LEU A CA 1
ATOM 855 C C . LEU A 1 107 ? -1.061 -3.714 -2.553 1.00 92.31 107 LEU A C 1
ATOM 857 O O . LEU A 1 107 ? -2.017 -3.452 -1.825 1.00 92.31 107 LEU A O 1
ATOM 861 N N . ARG A 1 108 ? -0.319 -4.809 -2.359 1.00 93.31 108 ARG A N 1
ATOM 862 C CA . ARG A 1 108 ? -0.544 -5.730 -1.232 1.00 93.31 108 ARG A CA 1
ATOM 863 C C . ARG A 1 108 ? -0.268 -5.071 0.114 1.00 93.31 108 ARG A C 1
ATOM 865 O O . ARG A 1 108 ? -1.007 -5.330 1.057 1.00 93.31 108 ARG A O 1
ATOM 872 N N . PHE A 1 109 ? 0.751 -4.218 0.201 1.00 93.12 109 PHE A N 1
ATOM 873 C CA . PHE A 1 109 ? 1.007 -3.432 1.402 1.00 93.12 109 PHE A CA 1
ATOM 874 C C . PHE A 1 109 ? -0.181 -2.515 1.729 1.00 93.12 109 PHE A C 1
ATOM 876 O O . PHE A 1 109 ? -0.703 -2.602 2.838 1.00 93.12 109 PHE A O 1
ATOM 883 N N . LEU A 1 110 ? -0.666 -1.725 0.764 1.00 93.12 110 LEU A N 1
ATOM 884 C CA . LEU A 1 110 ? -1.841 -0.867 0.971 1.00 93.12 110 LEU A CA 1
ATOM 885 C C . LEU A 1 110 ? -3.083 -1.682 1.367 1.00 93.12 110 LEU A C 1
ATOM 887 O O . LEU A 1 110 ? -3.771 -1.315 2.317 1.00 93.12 110 LEU A O 1
ATOM 891 N N . SER A 1 111 ? -3.315 -2.826 0.705 1.00 93.00 111 SER A N 1
ATOM 892 C CA . SER A 1 111 ? -4.412 -3.749 1.057 1.00 93.00 111 SER A CA 1
ATOM 893 C C . SER A 1 111 ? -4.329 -4.177 2.520 1.00 93.00 111 SER A C 1
ATOM 895 O O . SER A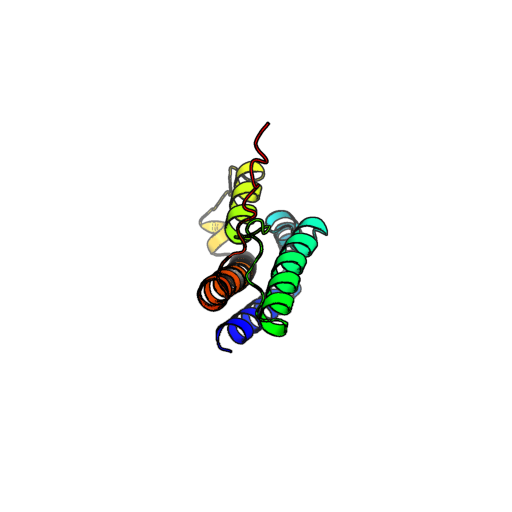 1 111 ? -5.325 -4.161 3.228 1.00 93.00 111 SER A O 1
ATOM 897 N N . ALA A 1 112 ? -3.135 -4.558 2.984 1.00 93.12 112 ALA A N 1
ATOM 898 C CA . ALA A 1 112 ? -2.944 -5.061 4.338 1.00 93.12 112 ALA A CA 1
ATOM 899 C C . ALA A 1 112 ? -3.198 -3.981 5.402 1.00 93.12 112 ALA A C 1
ATOM 901 O O . ALA A 1 112 ? -3.672 -4.300 6.495 1.00 93.12 112 ALA A O 1
ATOM 902 N N . VAL A 1 113 ? -2.897 -2.716 5.091 1.00 92.44 113 VAL A N 1
ATOM 903 C CA . VAL A 1 113 ? -3.239 -1.578 5.955 1.00 92.44 113 VAL A CA 1
ATOM 904 C C . VAL A 1 113 ? -4.756 -1.370 5.985 1.00 92.44 113 VAL A C 1
ATOM 906 O O . VAL A 1 113 ? -5.326 -1.244 7.068 1.00 92.44 113 VAL A O 1
ATOM 909 N N . ASP A 1 114 ? -5.421 -1.401 4.830 1.00 93.44 114 ASP A N 1
ATOM 910 C CA . ASP A 1 114 ? -6.880 -1.263 4.739 1.00 93.44 114 ASP A CA 1
ATOM 911 C C . ASP A 1 114 ? -7.616 -2.400 5.474 1.00 93.44 114 ASP A C 1
ATOM 913 O O . ASP A 1 114 ? -8.548 -2.151 6.242 1.00 93.44 114 ASP A O 1
ATOM 917 N N . ASP A 1 115 ? -7.150 -3.643 5.335 1.00 93.38 115 ASP A N 1
ATOM 918 C CA . ASP A 1 115 ? -7.679 -4.801 6.064 1.00 93.38 115 ASP A CA 1
ATOM 919 C C . ASP A 1 115 ? -7.517 -4.639 7.581 1.00 93.38 115 ASP A C 1
ATOM 921 O O . ASP A 1 115 ? -8.402 -5.006 8.360 1.00 93.38 115 ASP A O 1
ATOM 925 N N . LEU A 1 116 ? -6.397 -4.063 8.029 1.00 90.88 116 LEU A N 1
ATOM 926 C CA . LEU A 1 116 ? -6.169 -3.781 9.444 1.00 90.88 116 LEU A CA 1
ATOM 927 C C . LEU A 1 116 ? -7.172 -2.749 9.979 1.00 90.88 116 LEU A C 1
ATOM 929 O O . LEU A 1 116 ? -7.695 -2.933 11.080 1.00 90.88 116 LEU A O 1
ATOM 933 N N . VAL A 1 117 ? -7.482 -1.711 9.195 1.00 91.56 117 VAL A N 1
ATOM 934 C CA . VAL A 1 117 ? -8.530 -0.733 9.531 1.00 91.56 117 VAL A CA 1
ATOM 935 C C . VAL A 1 117 ? -9.882 -1.428 9.678 1.00 91.56 117 VAL A C 1
ATOM 937 O O . VAL A 1 117 ? -10.567 -1.200 10.673 1.00 91.56 117 VAL A O 1
ATOM 940 N N . LEU A 1 118 ? -10.250 -2.316 8.748 1.00 91.38 118 LEU A N 1
ATOM 941 C CA . LEU A 1 118 ? -11.516 -3.056 8.810 1.00 91.38 118 LEU A CA 1
ATOM 942 C C . LEU A 1 118 ? -11.619 -3.944 10.056 1.00 91.38 118 LEU A C 1
ATOM 944 O O . LEU A 1 118 ? -12.659 -3.964 10.715 1.00 91.38 118 LEU A O 1
ATOM 948 N N . VAL A 1 119 ? -10.541 -4.646 10.413 1.00 91.12 119 VAL A N 1
ATOM 949 C CA . VAL A 1 119 ? -10.516 -5.486 11.621 1.00 91.12 119 VAL A CA 1
ATOM 950 C C . VAL A 1 119 ? -10.679 -4.646 12.884 1.00 91.12 119 VAL A C 1
ATOM 952 O O . VAL A 1 119 ? -11.445 -5.015 13.772 1.00 91.12 119 VAL A O 1
ATOM 955 N N . ILE A 1 120 ? -9.988 -3.509 12.973 1.00 89.00 120 ILE A N 1
ATOM 956 C CA . ILE A 1 120 ? -10.078 -2.631 14.146 1.00 89.00 120 ILE A CA 1
ATOM 957 C C . ILE A 1 120 ? -11.460 -1.992 14.225 1.00 89.00 120 ILE A C 1
ATOM 959 O O . ILE A 1 120 ? -12.062 -2.000 15.294 1.00 89.00 120 ILE A O 1
ATOM 963 N N . LYS A 1 121 ? -12.009 -1.536 13.098 1.00 88.75 121 LYS A N 1
ATOM 964 C CA . LYS A 1 121 ? -13.383 -1.034 13.002 1.00 88.75 121 LYS A CA 1
ATOM 965 C C . LYS A 1 121 ? -14.394 -2.048 13.537 1.00 88.75 121 LYS A C 1
ATOM 967 O O . LYS A 1 121 ? -15.277 -1.678 14.301 1.00 88.75 121 LYS A O 1
ATOM 972 N N . GLY A 1 122 ? -14.238 -3.327 13.195 1.00 87.12 122 GLY A N 1
ATOM 973 C CA . GLY A 1 122 ? -15.083 -4.396 13.733 1.00 87.12 122 GLY A CA 1
ATOM 974 C C . GLY A 1 122 ? -14.924 -4.628 15.242 1.00 87.12 122 GLY A C 1
ATOM 975 O O . GLY A 1 122 ? -15.863 -5.090 15.882 1.00 87.12 122 GLY A O 1
ATOM 976 N N . ALA A 1 123 ? -13.761 -4.307 15.817 1.00 88.06 123 ALA A N 1
ATOM 977 C CA . ALA A 1 123 ? -13.450 -4.557 17.225 1.00 88.06 123 ALA A CA 1
ATOM 978 C C . ALA A 1 123 ? -13.822 -3.396 18.162 1.00 88.06 123 ALA A C 1
ATOM 980 O O . ALA A 1 123 ? -14.370 -3.637 19.234 1.00 88.06 123 ALA A O 1
ATOM 981 N N . VAL A 1 124 ? -13.511 -2.151 17.784 1.00 87.69 124 VAL A N 1
ATOM 982 C CA . VAL A 1 124 ? -13.742 -0.955 18.623 1.00 87.69 124 VAL A CA 1
ATOM 983 C C . VAL A 1 124 ? -14.916 -0.099 18.143 1.00 87.69 124 VAL A C 1
ATOM 985 O O . VAL A 1 124 ? -15.289 0.862 18.814 1.00 87.69 124 VAL A O 1
ATOM 988 N N . GLY A 1 125 ? -15.507 -0.433 16.994 1.00 84.19 125 GLY A N 1
ATOM 989 C CA . GLY A 1 125 ? -16.566 0.344 16.355 1.00 84.19 125 GLY A CA 1
ATOM 990 C C . GLY A 1 125 ? -16.060 1.628 15.690 1.00 84.19 125 GLY A C 1
ATOM 991 O O . GLY A 1 125 ? -14.855 1.859 15.542 1.00 84.19 125 GLY A O 1
ATOM 992 N N . GLU A 1 126 ? -17.008 2.484 15.308 1.00 79.69 126 GLU A N 1
ATOM 993 C CA . GLU A 1 126 ? -16.752 3.818 14.757 1.00 79.69 126 GLU A CA 1
ATOM 994 C C . GLU A 1 126 ? -17.338 4.900 15.657 1.00 79.69 126 GLU A C 1
ATOM 996 O O . GLU A 1 126 ? -18.475 4.804 16.119 1.00 79.69 126 GLU A O 1
ATOM 1001 N N . CYS A 1 127 ? -16.562 5.958 15.874 1.00 75.38 127 CYS A N 1
ATOM 1002 C CA . CYS A 1 127 ? -17.062 7.188 16.465 1.00 75.38 127 CYS A CA 1
ATOM 1003 C C . CYS A 1 127 ? -17.789 7.986 15.380 1.00 75.38 127 CYS A C 1
ATOM 1005 O O . CYS A 1 127 ? -17.141 8.610 14.538 1.00 75.38 127 CYS A O 1
ATOM 1007 N N . HIS A 1 128 ? -19.119 8.009 15.432 1.00 65.62 128 HIS A N 1
ATOM 1008 C CA . HIS A 1 128 ? -19.916 8.958 14.661 1.00 65.62 128 HIS A CA 1
ATOM 1009 C C . HIS A 1 128 ? -19.949 10.296 15.393 1.00 65.62 128 HIS A C 1
ATOM 1011 O O . HIS A 1 128 ? -20.356 10.363 16.557 1.00 65.62 128 HIS A O 1
ATOM 1017 N N . VAL A 1 129 ? -19.552 11.377 14.719 1.00 58.56 129 VAL A N 1
ATOM 1018 C CA . VAL A 1 129 ? -19.815 12.719 15.249 1.00 58.56 129 VAL A CA 1
ATOM 1019 C C . VAL A 1 129 ? -21.304 12.973 15.064 1.00 58.56 129 VAL A C 1
ATOM 1021 O O . VAL A 1 129 ? -21.741 13.485 14.034 1.00 58.56 129 VAL A O 1
ATOM 1024 N N . VAL A 1 130 ? -22.107 12.606 16.063 1.00 54.22 130 VAL A N 1
ATOM 1025 C CA . VAL A 1 130 ? -23.482 13.091 16.149 1.00 54.22 130 VAL A CA 1
ATOM 1026 C C . VAL A 1 130 ? -23.364 14.591 16.375 1.00 54.22 130 VAL A C 1
ATOM 1028 O O . VAL A 1 130 ? -23.117 15.043 17.491 1.00 54.22 130 VAL A O 1
ATOM 1031 N N . ARG A 1 131 ? -23.494 15.385 15.307 1.00 50.53 131 ARG A N 1
ATOM 1032 C CA . ARG A 1 131 ? -23.850 16.792 15.469 1.00 50.53 131 ARG A CA 1
ATOM 1033 C C . ARG A 1 131 ? -25.189 16.775 16.192 1.00 50.53 131 ARG A C 1
ATOM 1035 O O . ARG A 1 131 ? -26.210 16.505 15.564 1.00 50.53 131 ARG A O 1
ATOM 1042 N N . GLN A 1 132 ? -25.187 17.008 17.503 1.00 45.03 132 GLN A N 1
ATOM 1043 C CA . GLN A 1 132 ? -26.391 17.474 18.166 1.00 45.03 132 GLN A CA 1
ATOM 1044 C C . GLN A 1 132 ? -26.796 18.729 17.398 1.00 45.03 132 GLN A C 1
ATOM 1046 O O . GLN A 1 132 ? -26.081 19.729 17.400 1.00 45.03 132 GLN A O 1
ATOM 1051 N N . TRP A 1 133 ? -27.889 18.641 16.645 1.00 52.06 133 TRP A N 1
ATOM 1052 C CA . TRP A 1 133 ? -28.661 19.827 16.336 1.00 52.06 133 TRP A CA 1
ATOM 1053 C C . TRP A 1 133 ? -29.143 20.334 17.691 1.00 52.06 133 TRP A C 1
ATOM 1055 O O . TRP A 1 133 ? -30.144 19.852 18.221 1.00 52.06 133 TRP A O 1
ATOM 1065 N N . GLU A 1 134 ? -28.367 21.226 18.306 1.00 46.94 134 GLU A N 1
ATOM 1066 C CA . GLU A 1 134 ? -28.925 22.125 19.299 1.00 46.94 134 GLU A CA 1
ATOM 1067 C C . GLU A 1 134 ? -30.055 22.870 18.589 1.00 46.94 134 GLU A C 1
ATOM 1069 O O . GLU A 1 134 ? -29.860 23.579 17.602 1.00 46.94 134 GLU A O 1
ATOM 1074 N N . ASN A 1 135 ? -31.266 22.533 19.022 1.00 46.09 135 ASN A N 1
ATOM 1075 C CA . ASN A 1 135 ? -32.495 23.190 18.641 1.00 46.09 135 ASN A CA 1
ATOM 1076 C C . ASN A 1 135 ? -32.441 24.657 19.096 1.00 46.09 135 ASN A C 1
ATOM 1078 O O . ASN A 1 135 ? -32.117 24.903 20.257 1.00 46.09 135 ASN A O 1
ATOM 1082 N N . VAL A 1 136 ? -32.939 25.537 18.217 1.00 43.16 136 VAL A N 1
ATOM 1083 C CA . VAL A 1 136 ? -33.367 26.938 18.440 1.00 43.16 136 VAL A CA 1
ATOM 1084 C C . VAL A 1 136 ? -32.268 27.999 18.428 1.00 43.16 136 VAL A C 1
ATOM 1086 O O . VAL A 1 136 ? -31.449 28.057 19.364 1.00 43.16 136 VAL A O 1
#

Solvent-accessible surface area (backbone atoms only — not comparable to full-atom values): 7663 Å² total; per-residue (Å²): 111,71,55,64,51,53,26,50,52,22,47,51,52,22,53,57,43,41,72,70,44,58,67,70,53,36,54,50,46,38,73,69,65,35,72,81,35,68,66,55,47,47,42,55,49,49,51,54,50,52,53,52,47,27,72,73,69,60,45,41,42,66,75,82,57,81,63,52,46,53,58,53,48,51,56,53,41,51,72,74,52,82,72,78,84,83,51,79,71,51,68,70,36,66,67,52,48,47,46,53,50,22,52,51,23,48,53,48,25,36,44,34,54,39,51,50,52,54,55,47,37,73,72,45,35,67,42,74,84,75,74,73,76,77,78,131

InterPro domains:
  IPR018820 Brefeldin A sensitivity protein-related, domain of unknown function DUF2421 [PF10334] (1-128)

Sequence (136 aa):
QKLCLAMNQSLERLMDVSGSLPKEYQDRFSNVTGFVDDHVIGDVMAVLGVVRLSLKSGASLPERLPAPLIRNFYAWWHDKHRTAMLNTTLVRDENYRRYCVAISSYLRFLSAVDDLVLVIKGAVGECHVVRQWENV

Radius of gyration: 18.21 Å; Cα contacts (8 Å, |Δi|>4): 122; chains: 1; bounding box: 51×39×50 Å

pLDDT: mean 84.39, std 11.9,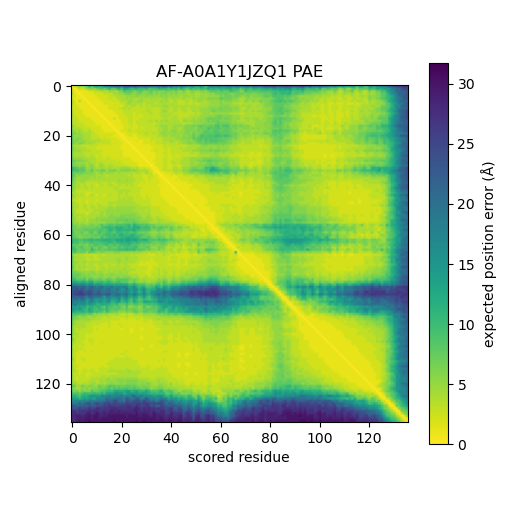 range [43.16, 93.94]

Organism: Photinus pyralis (NCBI:txid7054)